Protein AF-A0A4Y2SJB3-F1 (afdb_monomer_lite)

pLDDT: mean 75.08, std 20.33, range [42.06, 96.88]

Organism: Araneus ventricosus (NCBI:txid182803)

Structure (mmCIF, N/CA/C/O backbone):
data_AF-A0A4Y2SJB3-F1
#
_entry.id   AF-A0A4Y2SJB3-F1
#
loop_
_atom_site.group_PDB
_atom_site.id
_atom_site.type_symbol
_atom_site.label_atom_id
_atom_site.label_alt_id
_atom_site.label_comp_id
_atom_site.label_asym_id
_atom_site.label_entity_id
_atom_site.label_seq_id
_atom_site.pdbx_PDB_ins_code
_atom_site.Cartn_x
_atom_site.Cartn_y
_atom_site.Cartn_z
_atom_site.occupancy
_atom_site.B_iso_or_equiv
_atom_site.auth_seq_id
_atom_site.auth_comp_id
_atom_site.auth_asym_id
_atom_site.auth_atom_id
_atom_site.pdbx_PDB_model_num
ATOM 1 N N . MET A 1 1 ? 24.011 -32.926 -13.867 1.00 58.53 1 MET A N 1
ATOM 2 C CA . MET A 1 1 ? 23.389 -31.777 -14.562 1.00 58.53 1 MET A CA 1
ATOM 3 C C . MET A 1 1 ? 22.933 -30.785 -13.508 1.00 58.53 1 MET A C 1
ATOM 5 O O . MET A 1 1 ? 22.298 -31.210 -12.552 1.00 58.53 1 MET A O 1
ATOM 9 N N . SER A 1 2 ? 23.302 -29.512 -13.634 1.00 61.81 2 SER A N 1
ATOM 10 C CA . SER A 1 2 ? 23.040 -28.497 -12.605 1.00 61.81 2 SER A CA 1
ATOM 11 C C . SER A 1 2 ? 21.703 -27.806 -12.864 1.00 61.81 2 SER A C 1
ATOM 13 O O . SER A 1 2 ? 21.548 -27.144 -13.886 1.00 61.81 2 SER A O 1
ATOM 15 N N . LEU A 1 3 ? 20.744 -27.927 -11.942 1.00 70.75 3 LEU A N 1
ATOM 16 C CA . LEU A 1 3 ? 19.476 -27.194 -12.011 1.00 70.75 3 LEU A CA 1
ATOM 17 C C . LEU A 1 3 ? 19.681 -25.746 -11.540 1.00 70.75 3 LEU A C 1
ATOM 19 O O . LEU A 1 3 ? 19.376 -25.398 -10.398 1.00 70.75 3 LEU A O 1
ATOM 23 N N . THR A 1 4 ? 20.212 -24.888 -12.411 1.00 75.00 4 THR A N 1
ATOM 24 C CA . THR A 1 4 ? 20.241 -23.439 -12.171 1.00 75.00 4 THR A CA 1
ATOM 25 C C . THR A 1 4 ? 18.815 -22.899 -12.194 1.00 75.00 4 THR A C 1
ATOM 27 O O . THR A 1 4 ? 18.215 -22.772 -13.261 1.00 75.00 4 THR A O 1
ATOM 30 N N . ARG A 1 5 ? 18.260 -22.591 -11.015 1.00 80.31 5 ARG A N 1
ATOM 31 C CA . ARG A 1 5 ? 16.939 -21.955 -10.909 1.00 80.31 5 ARG A CA 1
ATOM 32 C C . ARG A 1 5 ? 16.969 -20.603 -11.640 1.00 80.31 5 ARG A C 1
ATOM 34 O O . ARG A 1 5 ? 17.894 -19.826 -11.385 1.00 80.31 5 ARG A O 1
ATOM 41 N N . PRO A 1 6 ? 15.994 -20.297 -12.515 1.00 81.06 6 PRO A N 1
ATOM 42 C CA . PRO A 1 6 ? 15.896 -18.970 -13.110 1.00 81.06 6 PRO A CA 1
ATOM 43 C C . PRO A 1 6 ? 15.681 -17.934 -12.002 1.00 81.06 6 PRO A C 1
ATOM 45 O O . PRO A 1 6 ? 14.940 -18.181 -11.047 1.00 81.06 6 PRO A O 1
ATOM 48 N N . ARG A 1 7 ? 16.344 -16.778 -12.109 1.00 83.50 7 ARG A N 1
ATOM 49 C CA . ARG A 1 7 ? 16.095 -15.666 -11.182 1.00 83.50 7 ARG A CA 1
ATOM 50 C C . ARG A 1 7 ? 14.703 -15.091 -11.480 1.00 83.50 7 ARG A C 1
ATOM 52 O O . ARG A 1 7 ? 14.382 -14.943 -12.660 1.00 83.50 7 ARG A O 1
ATOM 59 N N . PRO A 1 8 ? 13.887 -14.761 -10.466 1.00 85.00 8 PRO A N 1
ATOM 60 C CA . PRO A 1 8 ? 12.618 -14.087 -10.701 1.00 85.00 8 PRO A CA 1
ATOM 61 C C . PRO A 1 8 ? 12.875 -12.702 -11.307 1.00 85.00 8 PRO A C 1
ATOM 63 O O . PRO A 1 8 ? 13.734 -11.961 -10.829 1.00 85.00 8 PRO A O 1
ATOM 66 N N . VAL A 1 9 ? 12.128 -12.361 -12.357 1.00 90.25 9 VAL A N 1
ATOM 67 C CA . VAL A 1 9 ? 12.111 -11.006 -12.919 1.00 90.25 9 VAL A CA 1
ATOM 68 C C . VAL A 1 9 ? 11.187 -10.156 -12.052 1.00 90.25 9 VAL A C 1
ATOM 70 O O . VAL A 1 9 ? 10.032 -10.522 -11.841 1.00 90.25 9 VAL A O 1
ATOM 73 N N . ILE A 1 10 ? 11.700 -9.042 -11.535 1.00 89.81 10 ILE A N 1
ATOM 74 C CA . ILE A 1 10 ? 10.934 -8.092 -10.722 1.00 89.81 10 ILE A CA 1
ATOM 75 C C . ILE A 1 10 ? 10.403 -6.995 -11.661 1.00 89.81 10 ILE A C 1
ATOM 77 O O . ILE A 1 10 ? 11.213 -6.400 -12.371 1.00 89.81 10 ILE A O 1
ATOM 81 N N . PRO A 1 11 ? 9.085 -6.715 -11.698 1.00 93.38 11 PRO A N 1
ATOM 82 C CA . PRO A 1 11 ? 8.540 -5.613 -12.492 1.00 93.38 11 PRO A CA 1
ATOM 83 C C . PRO A 1 11 ? 9.060 -4.251 -12.012 1.00 93.38 11 PRO A C 1
ATOM 85 O O . PRO A 1 11 ? 9.087 -3.996 -10.809 1.00 93.38 11 PRO A O 1
ATOM 88 N N . GLU A 1 12 ? 9.414 -3.363 -12.943 1.00 91.31 12 GLU A N 1
ATOM 89 C CA . GLU A 1 12 ? 10.086 -2.079 -12.657 1.00 91.31 12 GLU A CA 1
ATOM 90 C C . GLU A 1 12 ? 9.286 -1.149 -11.727 1.00 91.31 12 GLU A C 1
ATOM 92 O O . GLU A 1 12 ? 9.863 -0.473 -10.877 1.00 91.31 12 GLU A O 1
ATOM 97 N N . GLU A 1 13 ? 7.954 -1.162 -11.826 1.00 91.81 13 GLU A N 1
ATOM 98 C CA . GLU A 1 13 ? 7.074 -0.311 -11.012 1.00 91.81 13 GLU A CA 1
ATOM 99 C C . GLU A 1 13 ? 6.684 -0.933 -9.657 1.00 91.81 13 GLU A C 1
ATOM 101 O O . GLU A 1 13 ? 6.156 -0.236 -8.788 1.00 91.81 13 GLU A O 1
ATOM 106 N N . LEU A 1 14 ? 6.963 -2.225 -9.428 1.00 90.94 14 LEU A N 1
ATOM 107 C CA . LEU A 1 14 ? 6.591 -2.909 -8.182 1.00 90.94 14 LEU A CA 1
ATOM 108 C C . LEU A 1 14 ? 7.238 -2.278 -6.927 1.00 90.94 14 LEU A C 1
ATOM 110 O O . LEU A 1 14 ? 6.522 -2.097 -5.940 1.00 90.94 14 LEU A O 1
ATOM 114 N N . PRO A 1 15 ? 8.531 -1.881 -6.921 1.00 93.69 15 PRO A N 1
ATOM 115 C CA . PRO A 1 15 ? 9.131 -1.198 -5.775 1.00 93.69 15 PRO A CA 1
ATOM 116 C C . PRO A 1 15 ? 8.440 0.128 -5.432 1.00 93.69 15 PRO A C 1
ATOM 118 O O . PRO A 1 15 ? 8.219 0.409 -4.258 1.00 93.69 15 PRO A O 1
ATOM 121 N N . LYS A 1 16 ? 8.046 0.920 -6.440 1.00 92.00 16 LYS A N 1
ATOM 122 C CA . LYS A 1 16 ? 7.353 2.208 -6.247 1.00 92.00 16 LYS A CA 1
ATOM 123 C C . LYS A 1 16 ? 5.959 2.007 -5.650 1.00 92.00 16 LYS A C 1
ATOM 125 O O . LYS A 1 16 ? 5.578 2.714 -4.719 1.00 92.00 16 LYS A O 1
ATOM 130 N N . LEU A 1 17 ? 5.229 1.007 -6.148 1.00 93.25 17 LEU A N 1
ATOM 131 C CA . LEU A 1 17 ? 3.904 0.637 -5.652 1.00 93.25 17 LEU A CA 1
ATOM 132 C C . LEU A 1 17 ? 3.945 0.211 -4.172 1.00 93.25 17 LEU A C 1
ATOM 134 O O . LEU A 1 17 ? 3.120 0.650 -3.372 1.00 93.25 17 LEU A O 1
ATOM 138 N N . LEU A 1 18 ? 4.943 -0.592 -3.788 1.00 95.19 18 LEU A N 1
ATOM 139 C CA . LEU A 1 18 ? 5.158 -0.994 -2.394 1.00 95.19 18 LEU A CA 1
ATOM 140 C C . LEU A 1 18 ? 5.642 0.171 -1.515 1.00 95.19 18 LEU A C 1
ATOM 142 O O . LEU A 1 18 ? 5.233 0.267 -0.357 1.00 95.19 18 LEU A O 1
ATOM 146 N N . HIS A 1 19 ? 6.460 1.079 -2.057 1.00 94.12 19 HIS A N 1
ATOM 147 C CA . HIS A 1 19 ? 6.892 2.285 -1.351 1.00 94.12 19 HIS A CA 1
ATOM 148 C C . HIS A 1 19 ? 5.700 3.188 -0.995 1.00 94.12 19 HIS A C 1
ATOM 150 O O . HIS A 1 19 ? 5.558 3.556 0.172 1.00 94.12 19 HIS A O 1
ATOM 156 N N . SER A 1 20 ? 4.798 3.452 -1.951 1.00 94.19 20 SER A N 1
ATOM 157 C CA . SER A 1 20 ? 3.542 4.191 -1.724 1.00 94.19 20 SER A CA 1
ATOM 158 C C . SER A 1 20 ? 2.728 3.605 -0.563 1.00 94.19 20 SER A C 1
ATOM 160 O O . SER A 1 20 ? 2.381 4.335 0.368 1.00 94.19 20 SER A O 1
ATOM 162 N N . LEU A 1 21 ? 2.502 2.283 -0.557 1.00 94.25 21 LEU A N 1
ATOM 163 C CA . LEU A 1 21 ? 1.805 1.613 0.544 1.00 94.25 21 LEU A CA 1
ATOM 164 C C . LEU A 1 21 ? 2.549 1.789 1.879 1.00 94.25 21 LEU A C 1
ATOM 166 O O . LEU A 1 21 ? 1.925 2.112 2.887 1.00 94.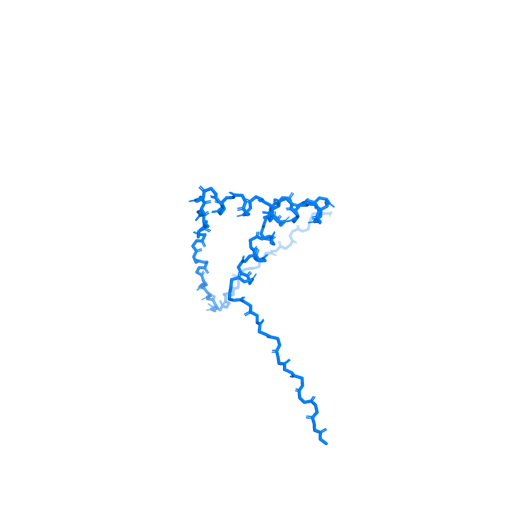25 21 LEU A O 1
ATOM 170 N N . SER A 1 22 ? 3.872 1.594 1.906 1.00 95.31 22 SER A N 1
ATOM 171 C CA . SER A 1 22 ? 4.656 1.713 3.145 1.00 95.31 22 SER A CA 1
ATOM 172 C C . SER A 1 22 ? 4.588 3.118 3.755 1.00 95.31 22 SER A C 1
ATOM 174 O O . SER A 1 22 ? 4.376 3.247 4.961 1.00 95.31 22 SER A O 1
ATOM 176 N N . TYR A 1 23 ? 4.665 4.165 2.930 1.00 95.50 23 TYR A N 1
ATOM 177 C CA . TYR A 1 23 ? 4.491 5.553 3.359 1.00 95.50 23 TYR A CA 1
ATOM 178 C C . TYR A 1 23 ? 3.079 5.796 3.906 1.00 95.50 23 TYR A C 1
ATOM 180 O O . TYR A 1 23 ? 2.925 6.354 4.993 1.00 95.50 23 TYR A O 1
ATOM 188 N N . ALA A 1 24 ? 2.048 5.320 3.199 1.00 93.69 24 ALA A N 1
ATOM 189 C CA . ALA A 1 24 ? 0.658 5.444 3.626 1.00 93.69 24 ALA A CA 1
ATOM 190 C C . ALA A 1 24 ? 0.405 4.752 4.981 1.00 93.69 24 ALA A C 1
ATOM 192 O O . ALA A 1 24 ? -0.205 5.360 5.859 1.00 93.69 24 ALA A O 1
ATOM 193 N N . VAL A 1 25 ? 0.950 3.546 5.194 1.00 96.19 25 VAL A N 1
ATOM 194 C CA . VAL A 1 25 ? 0.875 2.802 6.468 1.00 96.19 25 VAL A CA 1
ATOM 195 C C . VAL A 1 25 ? 1.609 3.529 7.603 1.00 96.19 25 VAL A C 1
ATOM 197 O O . VAL A 1 25 ? 1.072 3.632 8.705 1.00 96.19 25 VAL A O 1
ATOM 200 N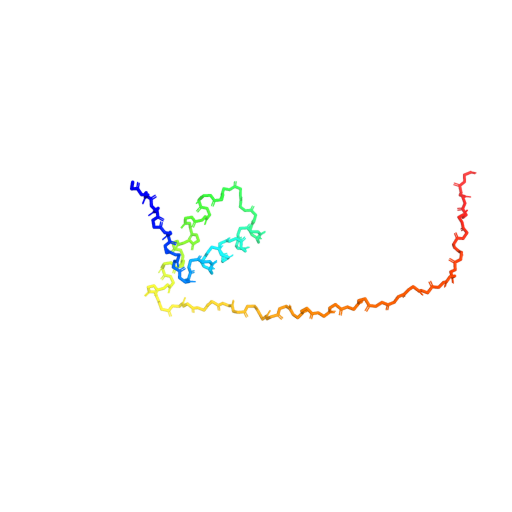 N . ILE A 1 26 ? 2.811 4.064 7.361 1.00 96.56 26 ILE A N 1
ATOM 201 C CA . ILE A 1 26 ? 3.568 4.827 8.375 1.00 96.56 26 ILE A CA 1
ATOM 202 C C . ILE A 1 26 ? 2.819 6.111 8.769 1.00 96.56 26 ILE A C 1
ATOM 204 O O . ILE A 1 26 ? 2.791 6.473 9.947 1.00 96.56 26 ILE A O 1
ATOM 208 N N . LYS A 1 27 ? 2.195 6.782 7.793 1.00 95.56 27 LYS A N 1
ATOM 209 C CA . LYS A 1 27 ? 1.454 8.038 7.972 1.00 95.56 27 LYS A CA 1
ATOM 210 C C . LYS A 1 27 ? 0.122 7.852 8.702 1.00 95.56 27 LYS A C 1
ATOM 212 O O . LYS A 1 27 ? -0.214 8.681 9.542 1.00 95.56 27 LYS A O 1
ATOM 217 N N . SER A 1 28 ? -0.638 6.799 8.388 1.00 94.69 28 SER A N 1
ATOM 218 C CA . SER A 1 28 ? -1.969 6.556 8.971 1.00 94.69 28 SER A CA 1
ATOM 219 C C . SER A 1 28 ? -1.954 5.679 10.229 1.00 94.69 28 SER A C 1
ATOM 221 O O . SER A 1 28 ? -2.924 5.704 10.984 1.00 94.69 28 SER A O 1
ATOM 223 N N . GLN A 1 29 ? -0.871 4.927 10.467 1.00 95.75 29 GLN A N 1
ATOM 224 C CA . GLN A 1 29 ? -0.711 3.962 11.567 1.00 95.75 29 GLN A CA 1
ATOM 225 C C . GLN A 1 29 ? -1.949 3.056 11.755 1.00 95.75 29 GLN A C 1
ATOM 227 O O . GLN A 1 29 ? -2.551 3.020 12.835 1.00 95.75 29 GLN A O 1
ATOM 232 N N . PRO A 1 30 ? -2.374 2.330 10.702 1.00 95.62 30 PRO A N 1
ATOM 233 C CA . PRO A 1 30 ? -3.614 1.577 10.723 1.00 95.62 30 PRO A CA 1
ATOM 234 C C . PRO A 1 30 ? -3.485 0.379 11.669 1.00 95.62 30 PRO A C 1
ATOM 236 O O . PRO A 1 30 ? -2.482 -0.334 11.668 1.00 95.62 30 PRO A O 1
ATOM 239 N N . LYS A 1 31 ? -4.53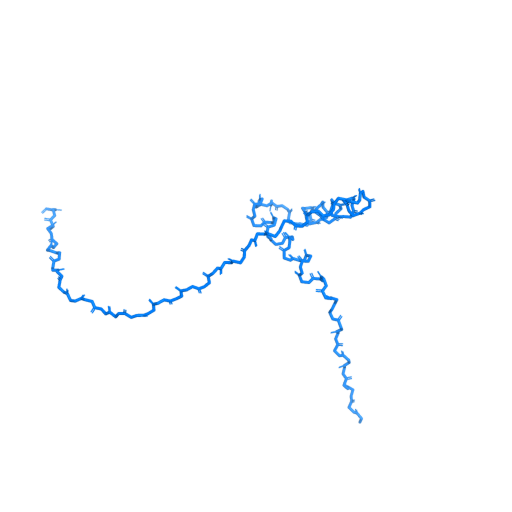3 0.120 12.461 1.00 95.69 31 LYS A N 1
ATOM 240 C CA . LYS A 1 31 ? -4.580 -1.054 13.354 1.00 95.69 31 LYS A CA 1
ATOM 241 C C . LYS A 1 31 ? -4.643 -2.378 12.588 1.00 95.69 31 LYS A C 1
ATOM 243 O O . LYS A 1 31 ? -4.188 -3.392 13.104 1.00 95.69 31 LYS A O 1
ATOM 248 N N . ASP A 1 32 ? -5.209 -2.356 11.384 1.00 96.25 32 ASP A N 1
ATOM 249 C CA . ASP A 1 32 ? -5.237 -3.481 10.454 1.00 96.25 32 ASP A CA 1
ATOM 250 C C . ASP A 1 32 ? -4.567 -3.073 9.137 1.00 96.25 32 ASP A C 1
ATOM 252 O O . ASP A 1 32 ? -5.111 -2.302 8.347 1.00 96.25 32 ASP A O 1
ATOM 256 N N . ILE A 1 33 ? -3.363 -3.599 8.921 1.00 95.75 33 ILE A N 1
ATOM 257 C CA . ILE A 1 33 ? -2.545 -3.327 7.736 1.00 95.75 33 ILE A CA 1
ATOM 258 C C . ILE A 1 33 ? -3.107 -4.049 6.501 1.00 95.75 33 ILE A C 1
ATOM 260 O O . ILE A 1 33 ? -2.925 -3.563 5.387 1.00 95.75 33 ILE A O 1
ATOM 264 N N . LEU A 1 34 ? -3.792 -5.189 6.663 1.00 96.06 34 LEU A N 1
ATOM 265 C CA . LEU A 1 34 ? -4.276 -5.992 5.535 1.00 96.06 34 LEU A CA 1
ATOM 266 C C . LEU A 1 34 ? -5.495 -5.343 4.881 1.00 96.06 34 LEU A C 1
ATOM 268 O O . LEU A 1 34 ? -5.496 -5.157 3.664 1.00 96.06 34 LEU A O 1
ATOM 272 N N . SER A 1 35 ? -6.487 -4.940 5.681 1.00 95.88 35 SER A N 1
ATOM 273 C CA . SER A 1 35 ? -7.641 -4.188 5.169 1.00 95.88 35 SER A CA 1
ATOM 274 C C . SER A 1 35 ? -7.206 -2.839 4.588 1.00 95.88 35 SER A C 1
ATOM 276 O O . SER A 1 35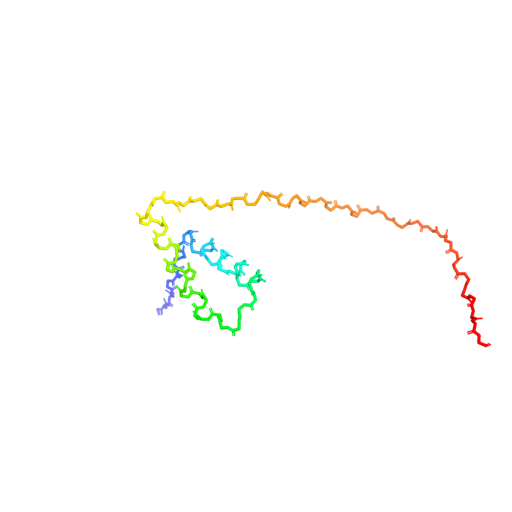 ? -7.600 -2.501 3.475 1.00 95.88 35 SER A O 1
ATOM 278 N N . PHE A 1 36 ? -6.297 -2.124 5.266 1.00 96.88 36 PHE A N 1
ATOM 279 C CA . PHE A 1 36 ? -5.739 -0.867 4.755 1.00 96.88 36 PHE A CA 1
ATOM 280 C C . PHE A 1 36 ? -5.023 -1.039 3.405 1.00 96.88 36 PHE A C 1
ATOM 282 O O . PHE A 1 36 ? -5.213 -0.233 2.500 1.00 96.88 36 PHE A O 1
ATOM 289 N N . ALA A 1 37 ? -4.224 -2.098 3.231 1.00 95.88 37 ALA A N 1
ATOM 290 C CA . ALA A 1 37 ? -3.546 -2.361 1.963 1.00 95.88 37 ALA A CA 1
ATOM 291 C C . ALA A 1 37 ? -4.528 -2.701 0.830 1.00 95.88 37 ALA A C 1
ATOM 293 O O . ALA A 1 37 ? -4.320 -2.265 -0.303 1.00 95.88 37 ALA A O 1
ATOM 294 N N . ALA A 1 38 ? -5.602 -3.441 1.125 1.00 95.69 38 ALA A N 1
ATOM 295 C CA . ALA A 1 38 ? -6.655 -3.725 0.153 1.00 95.69 38 ALA A CA 1
ATOM 296 C C . ALA A 1 38 ? -7.377 -2.439 -0.291 1.00 95.69 38 ALA A C 1
ATOM 298 O O . ALA A 1 38 ? -7.539 -2.216 -1.489 1.00 95.69 38 ALA A O 1
ATOM 299 N N . GLU A 1 39 ? -7.740 -1.566 0.653 1.00 95.88 39 GLU A N 1
ATOM 300 C CA . GLU A 1 39 ? -8.348 -0.260 0.364 1.00 95.88 39 GLU A CA 1
ATOM 301 C C . GLU A 1 39 ? -7.406 0.651 -0.440 1.00 95.88 39 GLU A C 1
ATOM 303 O O . GLU A 1 39 ? -7.823 1.218 -1.450 1.00 95.88 39 GLU A O 1
ATOM 308 N N . HIS A 1 40 ? -6.128 0.742 -0.054 1.00 94.62 40 HIS A N 1
ATOM 309 C CA . HIS A 1 40 ? -5.113 1.555 -0.739 1.00 94.62 40 HIS A CA 1
ATOM 310 C C . HIS A 1 40 ? -4.901 1.109 -2.193 1.00 94.62 40 HIS A C 1
ATOM 312 O O . HIS A 1 40 ? -4.882 1.934 -3.106 1.00 94.62 40 HIS A O 1
ATOM 318 N N . PHE A 1 41 ? -4.797 -0.200 -2.448 1.00 94.75 41 PHE A N 1
ATOM 319 C CA . PHE A 1 41 ? -4.666 -0.706 -3.819 1.00 94.75 41 PHE A CA 1
ATOM 320 C C . PHE A 1 41 ? -5.961 -0.604 -4.633 1.00 94.75 41 PHE A C 1
ATOM 322 O O . PHE A 1 41 ? -5.880 -0.388 -5.843 1.00 94.75 41 PHE A O 1
ATOM 329 N N . GLN A 1 42 ? -7.137 -0.701 -4.003 1.00 94.88 42 GLN A N 1
ATOM 330 C CA . GLN A 1 42 ? -8.409 -0.449 -4.683 1.00 94.88 42 GLN A CA 1
ATOM 331 C C . GLN A 1 42 ? -8.523 1.020 -5.115 1.00 94.88 42 GLN A C 1
ATOM 333 O O . GLN A 1 42 ? -8.889 1.283 -6.256 1.00 94.88 42 GLN A O 1
ATOM 338 N N . GLN A 1 43 ? -8.147 1.970 -4.251 1.00 92.81 43 GLN A N 1
ATOM 339 C CA . GLN A 1 43 ? -8.120 3.401 -4.582 1.00 92.81 43 GLN A CA 1
ATOM 340 C C . GLN A 1 43 ? -7.189 3.683 -5.770 1.00 92.81 43 GLN A C 1
ATOM 342 O O . GLN A 1 43 ? -7.632 4.269 -6.756 1.00 92.81 43 GLN A O 1
ATOM 347 N N . LEU A 1 44 ? -5.955 3.165 -5.746 1.00 91.00 44 LEU A N 1
ATOM 348 C CA . LEU A 1 44 ? -5.000 3.312 -6.854 1.00 91.00 44 LEU A CA 1
ATOM 349 C C . LEU A 1 44 ? -5.492 2.688 -8.175 1.00 91.00 44 LEU A C 1
ATOM 351 O O . LEU A 1 44 ? -5.182 3.194 -9.257 1.00 91.00 44 LEU A O 1
ATOM 355 N N . TYR A 1 45 ? -6.244 1.584 -8.116 1.00 91.44 45 TYR A N 1
ATOM 356 C CA . TYR A 1 45 ? -6.857 0.976 -9.301 1.00 91.44 45 TYR A CA 1
ATOM 357 C C . TYR A 1 45 ? -7.958 1.878 -9.880 1.00 91.44 45 TYR A C 1
ATOM 359 O O . TYR A 1 45 ? -7.926 2.228 -11.061 1.00 91.44 45 TYR A O 1
ATOM 367 N N . ASP A 1 46 ? -8.877 2.316 -9.024 1.00 92.44 46 ASP A N 1
ATOM 368 C CA . ASP A 1 46 ? -9.973 3.228 -9.342 1.00 92.44 46 ASP A CA 1
ATOM 369 C C . ASP A 1 46 ? -9.486 4.567 -9.929 1.00 92.44 46 ASP A C 1
ATOM 371 O O . ASP A 1 46 ? -10.070 5.089 -10.880 1.00 92.44 46 ASP A O 1
ATOM 375 N N . GLU A 1 47 ? -8.426 5.142 -9.363 1.00 88.69 47 GLU A N 1
ATOM 376 C CA . GLU A 1 47 ? -7.782 6.381 -9.819 1.00 88.69 47 GLU A CA 1
ATOM 377 C C . GLU A 1 47 ? -7.156 6.227 -11.206 1.00 88.69 47 GLU A C 1
ATOM 379 O O . GLU A 1 47 ? -7.304 7.105 -12.066 1.00 88.69 47 GLU A O 1
ATOM 384 N N . ARG A 1 48 ? -6.524 5.074 -11.455 1.00 85.50 48 ARG A N 1
ATOM 385 C CA . ARG A 1 48 ? -5.961 4.718 -12.758 1.00 85.50 48 ARG A CA 1
ATOM 386 C C . ARG A 1 48 ? -7.041 4.576 -13.828 1.00 85.50 48 ARG A C 1
ATOM 388 O O . ARG A 1 48 ? -6.849 5.097 -14.926 1.00 85.50 48 ARG A O 1
ATOM 395 N N . GLU A 1 49 ? -8.168 3.928 -13.531 1.00 82.69 49 GLU A N 1
ATOM 396 C CA . GLU A 1 49 ? -9.298 3.843 -14.472 1.00 82.69 49 GLU A CA 1
ATOM 397 C C . GLU A 1 49 ? -9.951 5.211 -14.730 1.00 82.69 49 GLU A C 1
ATOM 399 O O . GLU A 1 49 ? -10.385 5.494 -15.847 1.00 82.69 49 GLU A O 1
ATOM 404 N N . LYS A 1 50 ? -9.964 6.099 -13.728 1.00 78.12 50 LYS A N 1
ATOM 405 C CA . LYS A 1 50 ? -10.499 7.470 -13.829 1.00 78.12 50 LYS A CA 1
ATOM 406 C C . LYS A 1 50 ? -9.503 8.477 -14.428 1.00 78.12 50 LYS A C 1
ATOM 408 O O . LYS A 1 50 ? -9.833 9.658 -14.537 1.00 78.12 50 LYS A O 1
ATOM 413 N N . GLY A 1 51 ? -8.302 8.038 -14.818 1.00 65.31 51 GLY A N 1
ATOM 414 C CA . GLY A 1 51 ? -7.280 8.872 -15.459 1.00 65.31 51 GLY A CA 1
ATOM 415 C C . GLY A 1 51 ? -6.636 9.926 -14.550 1.00 65.31 51 GLY A C 1
ATOM 416 O O . GLY A 1 51 ? -6.037 10.873 -15.059 1.00 65.31 51 GLY A O 1
ATOM 417 N N . LYS A 1 52 ? -6.750 9.785 -13.224 1.00 57.00 52 LYS A N 1
ATOM 418 C CA . LYS A 1 52 ? -6.183 10.708 -12.230 1.00 57.00 52 LYS A CA 1
ATOM 419 C C . LYS A 1 52 ? -5.045 10.040 -11.471 1.00 57.00 52 LYS A C 1
ATOM 421 O O . LYS A 1 52 ? -5.235 9.571 -10.359 1.0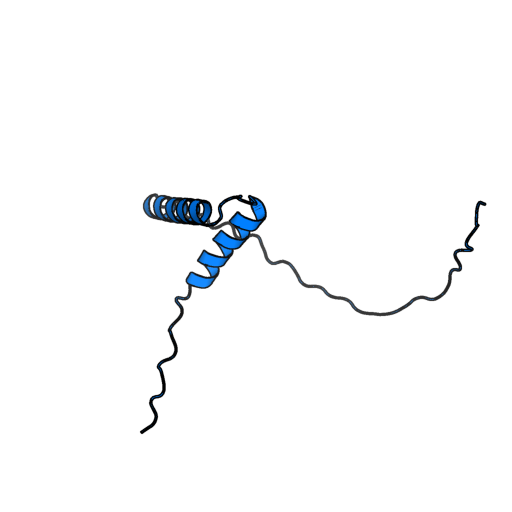0 57.00 52 LYS A O 1
ATOM 426 N N . VAL A 1 53 ? -3.863 9.996 -12.078 1.00 52.91 53 VAL A N 1
ATOM 427 C CA . VAL A 1 53 ? -2.648 9.489 -11.423 1.00 52.91 53 VAL A CA 1
ATOM 428 C C . VAL A 1 53 ? -1.661 10.642 -11.264 1.00 52.91 53 VAL A C 1
ATOM 430 O O . VAL A 1 53 ? -0.693 10.771 -12.012 1.00 52.91 53 VAL A O 1
ATOM 433 N N . GLU A 1 54 ? -1.935 11.499 -10.283 1.00 55.44 54 GLU A N 1
ATOM 434 C CA . GLU A 1 54 ? -0.950 12.433 -9.737 1.00 55.44 54 GLU A CA 1
ATOM 435 C C . GLU A 1 54 ? -0.190 11.697 -8.629 1.00 55.44 54 GLU A C 1
ATOM 437 O O . GLU A 1 54 ? -0.583 11.689 -7.469 1.00 55.44 54 GLU A O 1
ATOM 442 N N . ILE A 1 55 ? 0.890 11.005 -9.008 1.00 61.41 55 ILE A N 1
ATOM 443 C CA . ILE A 1 55 ? 1.868 10.529 -8.026 1.00 61.41 55 ILE A CA 1
ATOM 444 C C . ILE A 1 55 ? 2.684 11.755 -7.629 1.00 61.41 55 ILE A C 1
ATOM 446 O O . ILE A 1 55 ? 3.590 12.152 -8.369 1.00 61.41 55 ILE A O 1
ATOM 450 N N . ASP A 1 56 ? 2.338 12.347 -6.486 1.00 52.59 56 ASP A N 1
ATOM 451 C CA . ASP A 1 56 ? 3.113 13.421 -5.873 1.00 52.59 56 ASP A CA 1
ATOM 452 C C . ASP A 1 56 ? 4.578 12.990 -5.751 1.00 52.59 56 ASP A C 1
ATOM 454 O O . ASP A 1 56 ? 4.939 12.068 -5.011 1.00 52.59 56 ASP A O 1
ATOM 458 N N . ARG A 1 57 ? 5.436 13.663 -6.520 1.00 52.78 57 ARG A N 1
ATOM 459 C CA . ARG A 1 57 ? 6.878 13.623 -6.314 1.00 52.78 57 ARG A CA 1
ATOM 460 C C . ARG A 1 57 ? 7.170 14.532 -5.125 1.00 52.78 57 ARG A C 1
ATOM 462 O O . ARG A 1 57 ? 7.259 15.739 -5.306 1.00 52.78 57 ARG A O 1
ATOM 469 N N . GLU A 1 58 ? 7.315 13.969 -3.928 1.00 58.34 58 GLU A N 1
ATOM 470 C CA . GLU A 1 58 ? 8.055 14.677 -2.880 1.00 58.34 58 GLU A CA 1
ATOM 471 C C . GLU A 1 58 ? 9.536 14.694 -3.302 1.00 58.34 58 GLU A C 1
ATOM 473 O O . GLU A 1 58 ? 10.156 13.636 -3.438 1.00 58.34 58 GLU A O 1
ATOM 478 N N . ASP A 1 59 ? 10.041 15.898 -3.591 1.00 52.62 59 ASP A N 1
ATOM 479 C CA . ASP A 1 59 ? 11.383 16.188 -4.112 1.00 52.62 59 ASP A CA 1
ATOM 480 C C . ASP A 1 59 ? 12.538 15.564 -3.307 1.00 52.62 59 ASP A C 1
ATOM 482 O O . ASP A 1 59 ? 12.443 15.281 -2.107 1.00 52.62 59 ASP A O 1
ATOM 486 N N . ASP A 1 60 ? 13.665 15.401 -4.003 1.00 54.81 60 ASP A N 1
ATOM 487 C CA . ASP A 1 60 ? 14.923 14.858 -3.506 1.00 54.81 60 ASP A CA 1
ATOM 488 C C . ASP A 1 60 ? 15.342 15.420 -2.137 1.00 54.81 60 ASP A C 1
ATOM 490 O O . ASP A 1 60 ? 15.599 16.611 -1.944 1.00 54.81 60 ASP A O 1
ATOM 494 N N . ARG A 1 61 ? 15.497 14.513 -1.167 1.00 56.44 61 ARG A N 1
ATOM 495 C CA . ARG A 1 61 ? 16.099 14.824 0.129 1.00 56.44 61 ARG A CA 1
ATOM 496 C C . ARG A 1 61 ? 17.616 14.932 -0.036 1.00 56.44 61 ARG A C 1
ATOM 498 O O . ARG A 1 61 ? 18.315 13.934 0.119 1.00 56.44 61 ARG A O 1
ATOM 505 N N . ASP A 1 62 ? 18.098 16.141 -0.318 1.00 54.91 62 ASP A N 1
ATOM 506 C CA . ASP A 1 62 ? 19.524 16.490 -0.399 1.00 54.91 62 ASP A CA 1
ATOM 507 C C . ASP A 1 62 ? 20.329 15.921 0.791 1.00 54.91 62 ASP A C 1
ATOM 509 O O . ASP A 1 62 ? 20.268 16.418 1.922 1.00 54.91 62 ASP A O 1
ATOM 513 N N . GLU A 1 63 ? 21.144 14.895 0.531 1.00 60.19 63 GLU A N 1
ATOM 514 C CA . GLU A 1 63 ? 22.253 14.548 1.414 1.00 60.19 63 GLU A CA 1
ATOM 515 C C . GLU A 1 63 ? 23.329 15.629 1.308 1.00 60.19 63 GLU A C 1
ATOM 517 O O . GLU A 1 63 ? 23.996 15.778 0.281 1.00 60.19 63 GLU A O 1
ATOM 522 N N . LYS A 1 64 ? 23.599 16.327 2.414 1.00 47.94 64 LYS A N 1
ATOM 523 C CA . LYS A 1 64 ? 24.867 17.046 2.555 1.00 47.94 64 LYS A CA 1
ATOM 524 C C . LYS A 1 64 ? 25.494 16.846 3.921 1.00 47.94 64 LYS A C 1
ATOM 526 O O . LYS A 1 64 ? 25.452 17.713 4.793 1.00 47.94 64 LYS A O 1
ATOM 531 N N . GLY A 1 65 ? 26.121 15.684 4.071 1.00 49.34 65 GLY A N 1
ATOM 532 C CA . GLY A 1 65 ? 27.029 15.422 5.176 1.00 49.34 65 GLY A CA 1
ATOM 533 C C . GLY A 1 65 ? 28.175 16.439 5.226 1.00 49.34 65 GLY A C 1
ATOM 534 O O . GLY A 1 65 ? 28.719 16.848 4.197 1.00 49.34 65 GLY A O 1
ATOM 535 N N . LYS A 1 66 ? 28.548 16.818 6.451 1.00 51.06 66 LYS A N 1
ATOM 536 C CA . LYS A 1 66 ? 29.849 17.397 6.796 1.00 51.06 66 LYS A CA 1
ATOM 537 C C . LYS A 1 66 ? 30.289 16.896 8.175 1.00 51.06 66 LYS A C 1
ATOM 539 O O . LYS A 1 66 ? 29.957 17.493 9.193 1.00 51.06 66 LYS A O 1
ATOM 544 N N . GLU A 1 67 ? 31.087 15.833 8.186 1.00 50.00 67 GLU A N 1
ATOM 545 C CA . GLU A 1 67 ? 32.258 15.765 9.078 1.00 50.00 67 GLU A CA 1
ATOM 546 C C . GLU A 1 67 ? 33.178 16.952 8.668 1.00 50.00 67 GLU A C 1
ATOM 548 O O . GLU A 1 67 ? 33.164 17.347 7.503 1.00 50.00 67 GLU A O 1
ATOM 553 N N . GLU A 1 68 ? 33.925 17.699 9.482 1.00 42.06 68 GLU A N 1
ATOM 554 C CA . GLU A 1 68 ? 34.726 17.487 10.700 1.00 42.06 68 GLU A CA 1
ATOM 555 C C . GLU A 1 68 ? 34.837 18.848 11.465 1.00 42.06 68 GLU A C 1
ATOM 557 O O . GLU A 1 68 ? 34.390 19.862 10.932 1.00 42.06 68 GLU A O 1
ATOM 562 N N . LYS A 1 69 ? 35.425 19.053 12.663 1.00 50.56 69 LYS A N 1
ATOM 563 C CA . LYS A 1 69 ? 36.153 18.257 13.693 1.00 50.56 69 LYS A CA 1
ATOM 564 C C . LYS A 1 69 ? 35.960 18.971 15.076 1.00 50.56 69 LYS A C 1
ATOM 566 O O . LYS A 1 69 ? 35.209 19.946 15.116 1.00 50.56 69 LYS A O 1
ATOM 571 N N . PRO A 1 70 ? 36.553 18.548 16.220 1.00 48.00 70 PRO A N 1
ATOM 572 C CA . PRO A 1 70 ? 36.168 19.069 17.541 1.00 48.00 70 PRO A CA 1
ATOM 573 C C . PRO A 1 70 ? 36.757 20.450 17.875 1.00 48.00 70 PRO A C 1
ATOM 575 O O . PRO A 1 70 ? 37.899 20.745 17.528 1.00 48.00 70 PRO A O 1
ATOM 578 N N . SER A 1 71 ? 36.013 21.239 18.659 1.00 45.81 71 SER A N 1
ATOM 579 C CA . SER A 1 71 ? 36.531 22.409 19.383 1.00 45.81 71 SER A CA 1
ATOM 580 C C . SER A 1 71 ? 36.593 22.112 20.880 1.00 45.81 71 SER A C 1
ATOM 582 O O . SER A 1 71 ? 35.666 21.533 21.444 1.00 45.81 71 SER A O 1
ATOM 584 N N . GLN A 1 72 ? 37.702 22.501 21.506 1.00 48.78 72 GLN A N 1
ATOM 585 C CA . GLN A 1 72 ? 37.966 22.327 22.934 1.00 48.78 72 GLN A CA 1
ATOM 586 C C . GLN A 1 72 ? 37.173 23.320 23.802 1.00 48.78 72 GLN A C 1
ATOM 588 O O . GLN A 1 72 ? 36.649 24.315 23.307 1.00 48.78 72 GLN A O 1
ATOM 593 N N . ASP A 1 73 ? 37.179 23.040 25.108 1.00 52.22 73 ASP A N 1
ATOM 594 C CA . ASP A 1 73 ? 36.925 23.962 26.220 1.00 52.22 73 ASP A CA 1
ATOM 595 C C . ASP A 1 73 ? 35.611 24.765 26.251 1.00 52.22 73 ASP A C 1
ATOM 597 O O . ASP A 1 73 ? 35.525 25.916 25.820 1.00 52.22 73 ASP A O 1
ATOM 601 N N . GLN A 1 74 ? 34.665 24.243 27.038 1.00 54.66 74 GLN A N 1
ATOM 602 C CA . GLN A 1 74 ? 34.339 24.930 28.292 1.00 54.66 74 GLN A CA 1
ATOM 603 C C . GLN A 1 74 ? 33.784 23.971 29.352 1.00 54.66 74 GLN A C 1
ATOM 605 O O . GLN A 1 74 ? 32.917 23.141 29.084 1.00 54.66 74 GLN A O 1
ATOM 610 N N . ARG A 1 75 ? 34.312 24.088 30.576 1.00 45.19 75 ARG A N 1
ATOM 611 C CA . ARG A 1 75 ? 33.825 23.362 31.753 1.00 45.19 75 ARG A CA 1
ATOM 612 C C . ARG A 1 75 ? 32.436 23.878 32.123 1.00 45.19 75 ARG A C 1
ATOM 614 O O . ARG A 1 75 ? 32.289 25.053 32.440 1.00 45.19 75 ARG A O 1
ATOM 621 N N . VAL A 1 76 ? 31.446 22.992 32.144 1.00 50.81 76 VAL A N 1
ATOM 622 C CA . VAL A 1 76 ? 30.209 23.212 32.900 1.00 50.81 76 VAL A CA 1
ATOM 623 C C . VAL A 1 76 ? 30.401 22.628 34.293 1.00 50.81 76 VAL A C 1
ATOM 625 O O . VAL A 1 76 ? 30.328 21.414 34.489 1.00 50.81 76 VAL A O 1
ATOM 628 N N . ASP A 1 77 ? 30.701 23.496 35.257 1.00 48.62 77 ASP A N 1
ATOM 629 C CA . ASP A 1 77 ? 30.787 23.107 36.661 1.00 48.62 77 ASP A CA 1
ATOM 630 C C . ASP A 1 77 ? 29.420 22.600 37.140 1.00 48.62 77 ASP A C 1
ATOM 632 O O . ASP A 1 77 ? 28.411 23.309 37.105 1.00 48.62 77 ASP A O 1
ATOM 636 N N . CYS A 1 78 ? 29.385 21.342 37.580 1.00 47.25 78 CYS A N 1
ATOM 637 C CA . CYS A 1 78 ? 28.189 20.719 38.130 1.00 47.25 78 CYS A CA 1
ATOM 638 C C . CYS A 1 78 ? 27.879 21.320 39.505 1.00 47.25 78 CYS A C 1
ATOM 640 O O . CYS A 1 78 ? 28.371 20.834 40.525 1.00 47.25 78 CYS A O 1
ATOM 642 N N . PHE A 1 79 ? 27.044 22.359 39.545 1.00 45.28 79 PHE A N 1
ATOM 643 C CA . PHE A 1 79 ? 26.516 22.867 40.805 1.00 45.28 79 PHE A CA 1
ATOM 644 C C . PHE A 1 79 ? 25.444 21.906 41.336 1.00 45.28 79 PHE A C 1
ATOM 646 O O . PHE A 1 79 ? 24.286 21.932 40.918 1.00 45.28 79 PHE A O 1
ATOM 653 N N . VAL A 1 80 ? 25.856 21.014 42.237 1.00 47.91 80 VAL A N 1
ATOM 654 C CA . VAL A 1 80 ? 24.953 20.121 42.968 1.00 47.91 80 VAL A CA 1
ATOM 655 C C . VAL A 1 80 ? 24.100 20.957 43.921 1.00 47.91 80 VAL A C 1
ATOM 657 O O . VAL A 1 80 ? 24.630 21.692 44.751 1.00 47.91 80 VAL A O 1
ATOM 660 N N . VAL A 1 81 ? 22.779 20.812 43.819 1.00 43.81 81 VAL A N 1
ATOM 661 C CA . VAL A 1 81 ? 21.829 21.268 44.839 1.00 43.81 81 VAL A CA 1
ATOM 662 C C . VAL A 1 81 ? 21.354 20.035 45.602 1.00 43.81 81 VAL A C 1
ATOM 664 O O . VAL A 1 81 ? 20.699 19.169 45.020 1.00 43.81 81 VAL A O 1
ATOM 667 N N . GLY A 1 82 ? 21.712 19.961 46.883 1.00 42.44 82 GLY A N 1
ATOM 668 C CA . GLY A 1 82 ? 21.375 18.884 47.818 1.00 42.44 82 GLY A CA 1
ATOM 669 C C . GLY A 1 82 ? 21.793 19.262 49.229 1.00 42.44 82 GLY A C 1
ATOM 670 O O . GLY A 1 82 ? 23.015 19.436 49.420 1.00 42.44 82 GLY A O 1
#

Secondary structure (DSSP, 8-state):
----PPPPPPPTTHHHHHHHHHHHHHHH--S-HHHHHHHHHHHHHHHHHTT-------------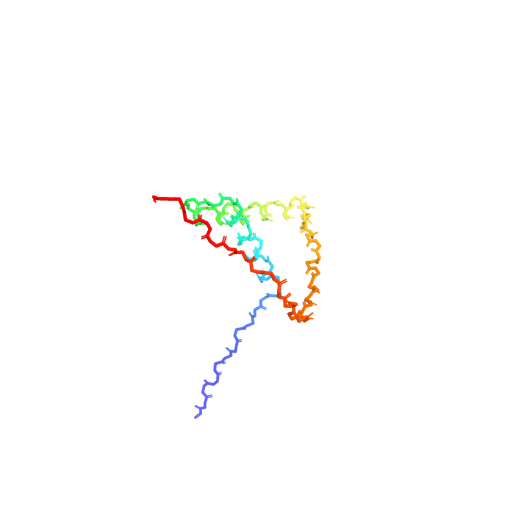------------------

InterPro domains:
  IPR003117 cAMP-dependent protein kinase regulatory subunit, dimerization-anchoring domain [PF02197] (15-49)
  IPR003117 cAMP-dependent protein kinase regulatory subunit, dimerization-anchoring domain [SM00394] (12-49)
  IPR047579 CABYR/SP17, dimerization domain [cd12100] (7-48)

Foldseek 3Di:
DDPPDDDDDDDPCVVVLVVVLVVVCVVVVDPDSVVSNVVVVVVVVVCVVVVNDPPDPPDDPDDDDDDDDDDDDDDDPPPDDD

Radius of gyration: 24.86 Å; chains: 1; bounding box: 48×57×63 Å

Sequence (82 aa):
MSLTRPRPVIPEELPKLLHSLSYAVIKSQPKDILSFAAEHFQQLYDEREKGKVEIDREDDRDEKGKEEKPSQDQRVDCFVVG